Protein AF-A0A5Y8WL59-F1 (afdb_monomer_lite)

Structure (mmCIF, N/CA/C/O backbone):
data_AF-A0A5Y8WL59-F1
#
_entry.id   AF-A0A5Y8WL59-F1
#
loop_
_atom_site.group_PDB
_atom_site.id
_atom_site.type_symbol
_atom_site.label_atom_id
_atom_site.label_alt_id
_atom_site.label_comp_id
_atom_site.label_asym_id
_atom_site.label_entity_id
_atom_site.label_seq_id
_atom_site.pdbx_PDB_ins_code
_atom_site.Cartn_x
_atom_site.Cartn_y
_atom_site.Cartn_z
_atom_site.occupancy
_atom_site.B_iso_or_equiv
_atom_site.auth_seq_id
_atom_site.auth_comp_id
_atom_site.auth_asym_id
_atom_site.auth_atom_id
_atom_site.pdbx_PDB_model_num
ATOM 1 N N . MET A 1 1 ? 14.117 0.193 -5.764 1.00 60.09 1 MET A N 1
ATOM 2 C CA . MET A 1 1 ? 12.644 0.252 -5.640 1.00 60.09 1 MET A CA 1
ATOM 3 C C . MET A 1 1 ? 12.137 1.311 -6.606 1.00 60.09 1 MET A C 1
ATOM 5 O O . MET A 1 1 ? 12.710 2.393 -6.605 1.00 60.09 1 MET A O 1
ATOM 9 N N . SER A 1 2 ? 11.143 1.026 -7.450 1.00 77.75 2 SER A N 1
ATOM 10 C CA . SER A 1 2 ? 10.574 2.046 -8.347 1.00 77.75 2 SER A CA 1
ATOM 11 C C . SER A 1 2 ? 9.919 3.177 -7.552 1.00 77.75 2 SER A C 1
ATOM 13 O O . SER A 1 2 ? 9.280 2.927 -6.528 1.00 77.75 2 SER A O 1
ATOM 15 N N . ILE A 1 3 ? 10.034 4.409 -8.051 1.00 83.25 3 ILE A N 1
ATOM 16 C CA . ILE A 1 3 ? 9.394 5.606 -7.483 1.00 83.25 3 ILE A CA 1
ATOM 17 C C . ILE A 1 3 ? 7.879 5.399 -7.326 1.00 83.25 3 ILE A C 1
ATOM 19 O O . ILE A 1 3 ? 7.315 5.813 -6.314 1.00 83.25 3 ILE A O 1
ATOM 23 N N . TYR A 1 4 ? 7.237 4.689 -8.261 1.00 82.38 4 TYR A N 1
ATOM 24 C CA . TYR A 1 4 ? 5.802 4.385 -8.216 1.00 82.38 4 TYR A CA 1
ATOM 25 C C . TYR A 1 4 ? 5.429 3.463 -7.053 1.00 82.38 4 TYR A C 1
ATOM 27 O O . TYR A 1 4 ? 4.393 3.651 -6.423 1.00 82.38 4 TYR A O 1
ATOM 35 N N . PHE A 1 5 ? 6.293 2.498 -6.727 1.00 81.62 5 PHE A N 1
ATOM 36 C CA . PHE A 1 5 ? 6.078 1.604 -5.591 1.00 81.62 5 PHE A CA 1
ATOM 37 C C . PHE A 1 5 ? 6.167 2.364 -4.264 1.00 81.62 5 PHE A C 1
ATOM 39 O O . PHE A 1 5 ? 5.337 2.181 -3.377 1.00 81.62 5 PHE A O 1
ATOM 46 N N . VAL A 1 6 ? 7.159 3.248 -4.139 1.00 85.31 6 VAL A N 1
ATOM 47 C CA . VAL A 1 6 ? 7.340 4.073 -2.937 1.00 85.31 6 VAL A CA 1
ATOM 48 C C . VAL A 1 6 ? 6.164 5.036 -2.757 1.00 85.31 6 VAL A C 1
ATOM 50 O O . VAL A 1 6 ? 5.634 5.136 -1.653 1.00 85.31 6 VAL A O 1
ATOM 53 N N . HIS A 1 7 ? 5.699 5.675 -3.836 1.00 85.69 7 HIS A N 1
ATOM 54 C CA . HIS A 1 7 ? 4.512 6.537 -3.803 1.00 85.69 7 HIS A CA 1
ATOM 55 C C . HIS A 1 7 ? 3.259 5.769 -3.392 1.00 85.69 7 HIS A C 1
ATOM 57 O O . HIS A 1 7 ? 2.527 6.221 -2.516 1.00 85.69 7 HIS A O 1
ATOM 63 N N . PHE A 1 8 ? 3.038 4.584 -3.960 1.00 85.50 8 PHE A N 1
ATOM 64 C CA . PHE A 1 8 ? 1.911 3.741 -3.579 1.00 85.50 8 PHE A CA 1
ATOM 65 C C . PHE A 1 8 ? 1.924 3.419 -2.080 1.00 85.50 8 PHE A C 1
ATOM 67 O O . PHE A 1 8 ? 0.904 3.565 -1.410 1.00 85.50 8 PHE A O 1
ATOM 74 N N . LEU A 1 9 ? 3.083 3.050 -1.528 1.00 85.06 9 LEU A N 1
ATOM 75 C CA . LEU A 1 9 ? 3.200 2.701 -0.114 1.00 85.06 9 LEU A CA 1
ATOM 76 C C . LEU A 1 9 ? 2.980 3.921 0.793 1.00 85.06 9 LEU A C 1
ATOM 78 O O . LEU A 1 9 ? 2.229 3.837 1.760 1.00 85.06 9 LEU A O 1
ATOM 82 N N . ILE A 1 10 ? 3.566 5.070 0.449 1.00 86.88 10 ILE A N 1
ATOM 83 C CA . ILE A 1 10 ? 3.406 6.319 1.209 1.00 86.88 10 ILE A CA 1
ATOM 84 C C . ILE A 1 10 ? 1.975 6.860 1.124 1.00 86.88 10 ILE A C 1
ATOM 86 O O . ILE A 1 10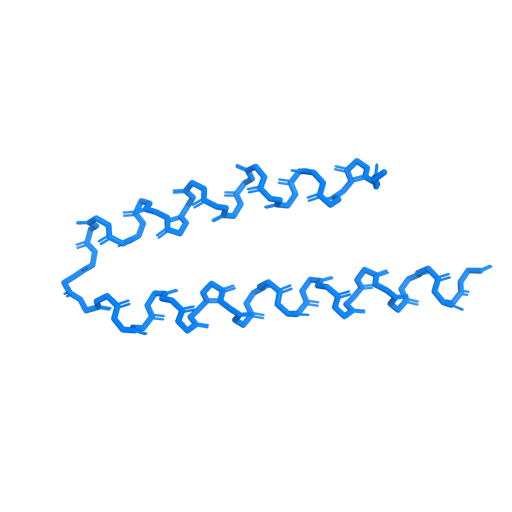 ? 1.522 7.488 2.071 1.00 86.88 10 ILE A O 1
ATOM 90 N N . SER A 1 11 ? 1.238 6.624 0.038 1.00 86.44 11 SER A N 1
ATOM 91 C CA . SER A 1 11 ? -0.142 7.105 -0.093 1.00 86.44 11 SER A CA 1
ATOM 92 C C . SER A 1 11 ? -1.170 6.141 0.492 1.00 86.44 11 SER A C 1
ATOM 94 O O . SER A 1 11 ? -2.061 6.572 1.219 1.00 86.44 11 SER A O 1
ATOM 96 N N . VAL A 1 12 ? -1.069 4.841 0.208 1.00 86.06 12 VAL A N 1
ATOM 97 C CA . VAL A 1 12 ? -2.095 3.856 0.592 1.00 86.06 12 VAL A CA 1
ATOM 98 C C . VAL A 1 12 ? -1.977 3.454 2.061 1.00 86.06 12 VAL A C 1
ATOM 100 O O .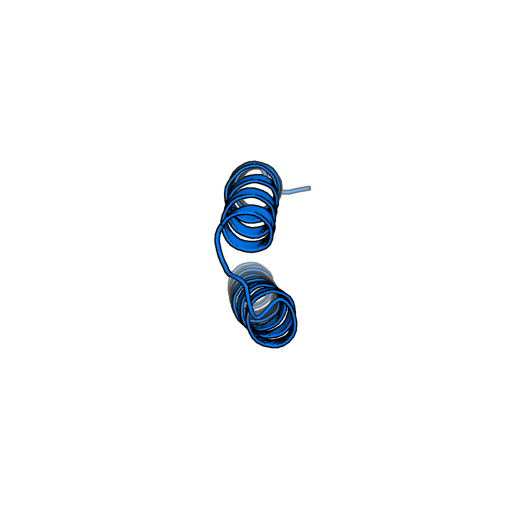 VAL A 1 12 ? -2.999 3.243 2.716 1.00 86.06 12 VAL A O 1
ATOM 103 N N . LEU A 1 13 ? -0.761 3.399 2.616 1.00 84.06 13 LEU A N 1
ATOM 104 C CA . LEU A 1 13 ? -0.553 3.005 4.010 1.00 84.06 13 LEU A CA 1
ATOM 105 C C . LEU A 1 13 ? -1.202 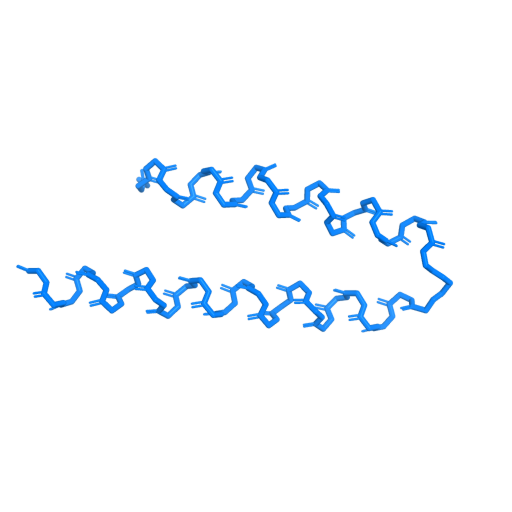4.001 4.995 1.00 84.06 13 LEU A C 1
ATOM 107 O O . LEU A 1 13 ? -2.026 3.561 5.798 1.00 84.06 13 LEU A O 1
ATOM 111 N N . PRO A 1 14 ? -0.971 5.328 4.918 1.00 86.75 14 PRO A N 1
ATOM 112 C CA . PRO A 1 14 ? -1.617 6.280 5.822 1.00 86.75 14 PRO A CA 1
ATOM 113 C C . PRO A 1 14 ? -3.129 6.332 5.629 1.00 86.75 14 PRO A C 1
ATOM 115 O O . PRO A 1 14 ? -3.861 6.449 6.606 1.00 86.75 14 PRO A O 1
ATOM 118 N N . LEU A 1 15 ? -3.609 6.189 4.390 1.00 85.88 15 LEU A N 1
ATOM 119 C CA . LEU A 1 15 ? -5.041 6.176 4.088 1.00 85.88 15 LEU A CA 1
ATOM 120 C C . LEU A 1 15 ? -5.731 4.966 4.721 1.00 85.88 15 LEU A C 1
ATOM 122 O O . LEU A 1 15 ? -6.798 5.100 5.313 1.00 85.88 15 LEU A O 1
ATOM 126 N N . SER A 1 16 ? -5.095 3.795 4.658 1.00 82.62 16 SER A N 1
ATOM 127 C CA . SER A 1 16 ? -5.607 2.580 5.294 1.00 82.62 16 SER A CA 1
ATOM 128 C C . SER A 1 16 ? -5.615 2.673 6.823 1.00 82.62 16 SER A C 1
ATOM 130 O O . SER A 1 16 ? -6.575 2.231 7.453 1.00 82.62 16 SER A O 1
ATOM 132 N N . ILE A 1 17 ? -4.606 3.321 7.417 1.00 83.56 17 ILE A N 1
ATOM 133 C CA . ILE A 1 17 ? -4.550 3.601 8.858 1.00 83.56 17 ILE A CA 1
ATOM 134 C C . ILE A 1 17 ? -5.649 4.595 9.248 1.00 83.56 17 ILE A C 1
ATOM 136 O O . ILE A 1 17 ? -6.379 4.348 10.203 1.00 83.56 17 ILE A O 1
ATOM 140 N N . LEU A 1 18 ? -5.824 5.678 8.488 1.00 87.50 18 LEU A N 1
ATOM 141 C CA . LEU A 1 18 ? -6.885 6.659 8.711 1.00 87.50 18 LEU A CA 1
ATOM 142 C C . LEU A 1 18 ? -8.267 5.992 8.664 1.00 87.50 18 LEU A C 1
ATOM 144 O O . LEU A 1 18 ? -9.072 6.171 9.578 1.00 87.50 18 LEU A O 1
ATOM 148 N N . MET A 1 19 ? -8.512 5.150 7.654 1.00 82.56 19 MET A N 1
ATOM 149 C CA . MET A 1 19 ? -9.737 4.354 7.561 1.00 82.56 19 MET A CA 1
ATOM 150 C C . MET A 1 19 ? -9.896 3.447 8.790 1.00 82.56 19 MET A C 1
ATOM 152 O O . MET A 1 19 ? -10.992 3.375 9.336 1.00 82.56 19 MET A O 1
ATOM 156 N N . ALA A 1 20 ? -8.815 2.805 9.257 1.00 80.88 20 ALA A N 1
ATOM 157 C CA . ALA A 1 20 ? -8.793 1.935 10.441 1.00 80.88 20 ALA A CA 1
ATOM 158 C C . ALA A 1 20 ? -9.137 2.636 11.759 1.00 80.88 20 ALA A C 1
ATOM 160 O O . ALA A 1 20 ? -9.637 1.981 12.677 1.00 80.88 20 ALA A O 1
ATOM 161 N N . PHE A 1 21 ? -8.878 3.939 11.856 1.00 81.38 21 PHE A N 1
ATOM 162 C CA . PHE A 1 21 ? -9.272 4.751 13.005 1.00 81.38 21 PHE A CA 1
ATOM 163 C C . PHE A 1 21 ? -10.736 5.19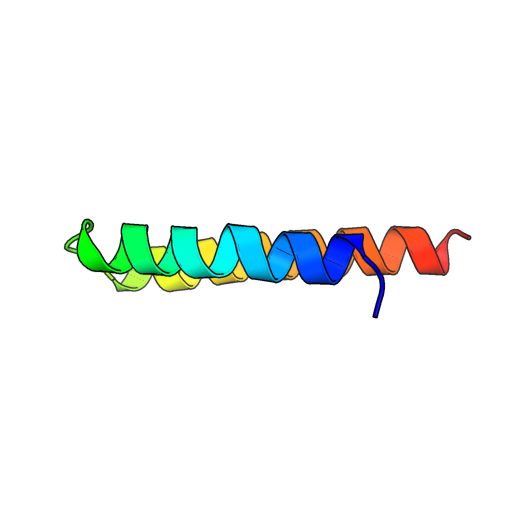6 12.942 1.00 81.38 21 PHE A C 1
ATOM 165 O O . PHE A 1 21 ? -11.380 5.294 13.984 1.00 81.38 21 PHE A O 1
ATOM 172 N N . ILE A 1 22 ? -11.261 5.459 11.743 1.00 83.88 22 ILE A N 1
ATOM 173 C CA . ILE A 1 22 ? -12.619 5.992 11.553 1.00 83.88 22 ILE A CA 1
ATOM 174 C C . ILE A 1 22 ? -13.665 4.870 11.521 1.00 83.88 22 ILE A C 1
ATOM 176 O O . ILE A 1 22 ? -14.748 5.008 12.088 1.00 83.88 22 ILE A O 1
ATOM 180 N N . ALA A 1 23 ? -13.372 3.757 10.850 1.00 80.50 23 ALA A N 1
ATOM 181 C CA . ALA A 1 23 ? -14.326 2.670 10.692 1.00 80.50 23 ALA A CA 1
ATOM 182 C C . ALA A 1 23 ? -14.288 1.702 11.886 1.00 80.50 23 ALA A C 1
ATOM 184 O O . ALA A 1 23 ? -13.246 1.173 12.269 1.00 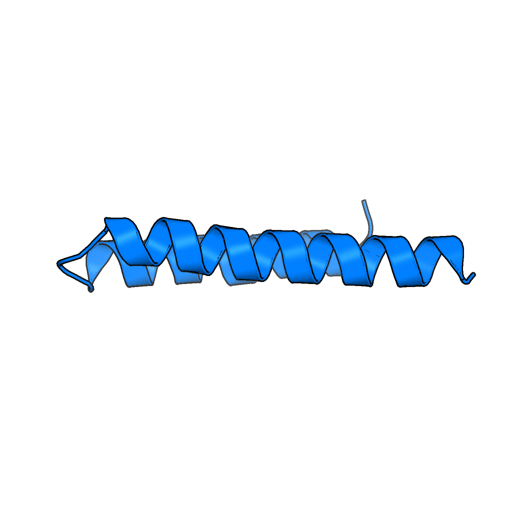80.50 23 ALA A O 1
ATOM 185 N N . SER A 1 24 ? -15.474 1.436 12.442 1.00 73.31 24 SER A N 1
ATOM 186 C CA . SER A 1 24 ? -15.675 0.524 13.577 1.00 73.31 24 SER A CA 1
ATOM 187 C C . SER A 1 24 ? -15.298 -0.928 13.236 1.00 73.31 24 SER A C 1
ATOM 189 O O . SER A 1 24 ? -14.815 -1.676 14.086 1.00 73.31 24 SER A O 1
ATOM 191 N N . ASP A 1 25 ? -15.438 -1.312 11.963 1.00 77.06 25 ASP A N 1
ATOM 192 C CA . ASP A 1 25 ? -15.264 -2.687 11.498 1.00 77.06 25 ASP A CA 1
ATOM 193 C C . ASP A 1 25 ? -13.887 -2.916 10.845 1.00 77.06 25 ASP A C 1
ATOM 195 O O . ASP A 1 25 ? -13.708 -2.968 9.621 1.00 77.06 25 ASP A O 1
ATOM 199 N N . LYS A 1 26 ? -12.867 -3.042 11.703 1.00 72.31 26 LYS A N 1
ATOM 200 C CA . LYS A 1 26 ? -11.446 -3.156 11.316 1.00 72.31 26 LYS A CA 1
ATOM 201 C C . LYS A 1 26 ? -11.138 -4.347 10.400 1.00 72.31 26 LYS A C 1
ATOM 203 O O . LYS A 1 26 ? -10.156 -4.319 9.655 1.00 72.31 26 LYS A O 1
ATOM 208 N N . LYS A 1 27 ? -11.983 -5.386 10.420 1.00 78.00 27 LYS A N 1
ATOM 209 C CA . LYS A 1 27 ? -11.817 -6.612 9.623 1.00 78.00 27 LYS A CA 1
ATOM 210 C C . LYS A 1 27 ? -11.887 -6.340 8.118 1.00 78.00 27 LYS A C 1
ATOM 212 O O . LYS A 1 27 ? -11.170 -6.980 7.345 1.00 78.00 27 LYS A O 1
ATOM 217 N N . TYR A 1 28 ? -12.717 -5.387 7.697 1.00 79.00 28 TYR A N 1
ATOM 218 C CA . TYR A 1 28 ? -12.878 -5.048 6.281 1.00 79.00 28 TYR A CA 1
ATOM 219 C C . TYR A 1 28 ? -11.758 -4.151 5.760 1.00 79.00 28 TYR A C 1
ATOM 221 O O . TYR A 1 28 ? -11.402 -4.237 4.592 1.00 79.00 28 TYR A O 1
ATOM 229 N N . ILE A 1 29 ? -11.139 -3.357 6.629 1.00 82.88 29 ILE A N 1
ATOM 230 C CA . ILE A 1 29 ? -10.087 -2.408 6.247 1.00 82.88 29 ILE A CA 1
ATOM 231 C C . ILE A 1 29 ? -8.803 -3.144 5.890 1.00 82.88 29 ILE A C 1
ATOM 233 O O . ILE A 1 29 ? -8.196 -2.849 4.864 1.00 82.88 29 ILE A O 1
ATOM 237 N N . PHE A 1 30 ? -8.436 -4.161 6.675 1.00 80.62 30 PHE A N 1
ATOM 238 C CA . PHE A 1 30 ? -7.291 -5.008 6.348 1.00 80.62 30 PHE A CA 1
ATOM 239 C C . PHE A 1 30 ? -7.512 -5.773 5.037 1.00 80.62 30 PHE A C 1
ATOM 241 O O . PHE A 1 30 ? -6.616 -5.822 4.199 1.00 80.62 30 PHE A O 1
ATOM 248 N N . LYS A 1 31 ? -8.722 -6.313 4.815 1.00 84.94 31 LYS A N 1
ATOM 249 C CA . LYS A 1 31 ? -9.080 -6.948 3.536 1.00 84.94 31 LYS A CA 1
ATOM 250 C C . LYS A 1 31 ? -8.987 -5.969 2.366 1.00 84.94 31 LYS A C 1
ATOM 252 O O . LYS A 1 31 ? -8.380 -6.313 1.359 1.00 84.94 31 LYS A O 1
ATOM 257 N N . SER A 1 32 ? -9.540 -4.764 2.499 1.00 84.62 32 SER A N 1
ATOM 258 C CA . SER A 1 32 ? -9.474 -3.735 1.456 1.00 84.62 32 SER A CA 1
ATOM 259 C C . SER A 1 32 ? -8.039 -3.307 1.163 1.00 84.62 32 SER A C 1
ATOM 261 O O . SER A 1 32 ? -7.653 -3.256 -0.002 1.00 84.62 32 SER A O 1
ATOM 263 N N . PHE A 1 33 ? -7.223 -3.069 2.195 1.00 86.94 33 PHE A N 1
ATOM 264 C CA . PHE A 1 33 ? -5.802 -2.767 2.023 1.00 86.94 33 PHE A CA 1
ATOM 265 C C . PHE A 1 33 ? -5.083 -3.890 1.277 1.00 86.94 33 PHE A C 1
ATOM 267 O O . PHE A 1 33 ? -4.372 -3.630 0.313 1.00 86.94 33 PHE A O 1
ATOM 274 N N . LEU A 1 34 ? -5.312 -5.139 1.684 1.00 87.44 34 LEU A N 1
ATOM 275 C CA . LEU A 1 34 ? -4.680 -6.305 1.082 1.00 87.44 34 LEU A CA 1
ATOM 276 C C . LEU A 1 34 ? -5.082 -6.465 -0.392 1.00 87.44 34 LEU A C 1
ATOM 278 O O . LEU A 1 34 ? -4.218 -6.701 -1.229 1.00 87.44 34 LEU A O 1
ATOM 282 N N . VAL A 1 35 ? -6.354 -6.253 -0.741 1.00 90.31 35 VAL A N 1
ATOM 283 C CA . VAL A 1 35 ? -6.820 -6.278 -2.140 1.00 90.31 35 VAL A CA 1
ATOM 284 C C . VAL A 1 35 ? -6.146 -5.187 -2.974 1.00 90.31 35 VAL A C 1
ATOM 286 O O . VAL A 1 35 ? -5.630 -5.478 -4.053 1.00 90.31 35 VAL A O 1
ATOM 289 N N . VAL A 1 36 ? -6.102 -3.948 -2.474 1.00 88.06 36 VAL A N 1
ATOM 290 C CA . VAL A 1 36 ? -5.461 -2.822 -3.177 1.00 88.06 36 VAL A CA 1
ATOM 291 C C . VAL A 1 36 ? -3.954 -3.058 -3.323 1.00 88.06 36 VAL A C 1
ATOM 293 O O . VAL A 1 36 ? -3.394 -2.826 -4.393 1.00 88.06 36 VAL A O 1
ATOM 296 N N . PHE A 1 37 ? -3.306 -3.583 -2.281 1.00 88.31 37 PHE A N 1
ATOM 297 C CA . PHE A 1 37 ? -1.886 -3.922 -2.277 1.00 88.31 37 PHE A CA 1
ATOM 298 C C . PHE A 1 37 ? -1.550 -5.024 -3.285 1.00 88.31 37 PHE A C 1
ATOM 300 O O . PHE A 1 37 ? -0.647 -4.836 -4.099 1.00 88.31 37 PHE A O 1
ATOM 307 N N . LEU A 1 38 ? -2.281 -6.145 -3.286 1.00 90.56 38 LEU A N 1
ATOM 308 C CA . LEU A 1 38 ? -2.043 -7.217 -4.256 1.00 90.56 38 LEU A CA 1
ATOM 309 C C . LEU A 1 38 ? -2.345 -6.767 -5.687 1.00 90.56 38 LEU A C 1
ATOM 311 O O . LEU A 1 38 ? -1.570 -7.088 -6.583 1.00 90.56 38 LEU A O 1
ATOM 315 N N . GLY A 1 39 ? -3.421 -6.008 -5.910 1.00 89.69 39 GLY A N 1
ATOM 316 C CA . GLY A 1 39 ? -3.755 -5.481 -7.235 1.00 89.69 39 GLY A CA 1
ATOM 317 C C . GLY A 1 39 ? -2.643 -4.595 -7.800 1.00 89.69 39 GLY A C 1
ATOM 318 O O . GLY A 1 39 ? -2.215 -4.787 -8.939 1.00 89.69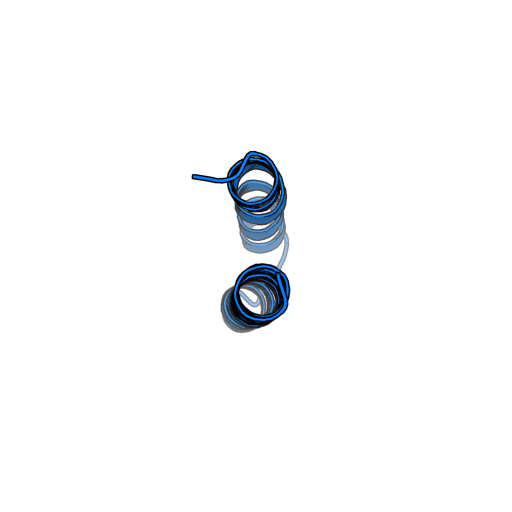 39 GLY A O 1
ATOM 319 N N . PHE A 1 40 ? -2.111 -3.684 -6.982 1.00 87.38 40 PHE A N 1
ATOM 320 C CA . PHE A 1 40 ? -0.955 -2.877 -7.363 1.00 87.38 40 PHE A CA 1
ATOM 321 C C . PHE A 1 40 ? 0.289 -3.733 -7.599 1.00 87.38 40 PHE A C 1
ATOM 323 O O . PHE A 1 40 ? 0.986 -3.517 -8.583 1.00 87.38 40 PHE A O 1
ATOM 330 N N . LEU A 1 41 ? 0.559 -4.719 -6.741 1.00 87.06 41 LEU A N 1
ATOM 331 C CA . LEU A 1 41 ? 1.729 -5.585 -6.864 1.00 87.06 41 LEU A CA 1
ATOM 332 C C . LEU A 1 41 ? 1.706 -6.385 -8.175 1.00 87.06 41 LEU A C 1
ATOM 334 O O . LEU A 1 41 ? 2.707 -6.417 -8.888 1.00 87.06 41 LEU A O 1
ATOM 338 N N . PHE A 1 42 ? 0.558 -6.969 -8.528 1.00 89.00 42 PHE A N 1
ATOM 339 C CA . PHE A 1 42 ? 0.379 -7.676 -9.796 1.00 89.00 42 PHE A CA 1
ATOM 340 C C . PHE A 1 42 ? 0.507 -6.742 -10.998 1.00 89.00 42 PHE A C 1
ATOM 342 O O . PHE A 1 42 ? 1.235 -7.071 -11.930 1.00 89.00 42 PHE A O 1
ATOM 349 N N . GLY A 1 43 ? -0.147 -5.576 -10.977 1.00 85.56 43 GLY A N 1
ATOM 350 C CA . GLY A 1 43 ? -0.039 -4.599 -12.064 1.00 85.56 43 GLY A CA 1
ATOM 351 C C . GLY A 1 43 ? 1.387 -4.071 -12.236 1.00 85.56 43 GLY A C 1
ATOM 352 O O . GLY A 1 43 ? 1.885 -3.963 -13.355 1.00 85.56 43 GLY A O 1
ATOM 353 N N . TYR A 1 44 ? 2.073 -3.820 -11.123 1.00 84.31 44 TYR A N 1
ATOM 354 C CA . TYR A 1 44 ? 3.470 -3.419 -11.096 1.00 84.31 44 TYR A CA 1
ATOM 355 C C . TYR A 1 44 ? 4.354 -4.500 -11.725 1.00 84.31 44 TYR A C 1
ATOM 357 O O . TYR A 1 44 ? 5.037 -4.221 -12.703 1.00 84.31 44 TYR A O 1
ATOM 365 N N . PHE A 1 45 ? 4.308 -5.748 -11.249 1.00 83.94 45 PHE A N 1
ATOM 366 C CA . PHE A 1 45 ? 5.120 -6.821 -11.835 1.00 83.94 45 PHE A CA 1
ATOM 367 C C . PHE A 1 45 ? 4.769 -7.113 -13.297 1.00 83.94 45 PHE A C 1
ATOM 369 O O . PHE A 1 45 ? 5.678 -7.345 -14.086 1.00 83.94 45 PHE A O 1
ATOM 376 N N . ALA A 1 46 ? 3.493 -7.050 -13.685 1.00 84.69 46 ALA A N 1
ATOM 377 C CA . ALA A 1 46 ? 3.080 -7.231 -15.074 1.00 84.69 46 ALA A CA 1
ATOM 378 C C . ALA A 1 46 ? 3.707 -6.181 -16.004 1.00 84.69 46 ALA A C 1
ATOM 380 O O . ALA A 1 46 ? 4.168 -6.534 -17.085 1.00 84.69 46 ALA A O 1
ATOM 381 N N . PHE A 1 47 ? 3.795 -4.919 -15.569 1.00 78.44 47 PHE A N 1
ATOM 382 C CA . PHE A 1 47 ? 4.470 -3.863 -16.328 1.00 78.44 47 PHE A CA 1
ATOM 383 C C . PHE A 1 47 ? 5.967 -4.146 -16.525 1.00 78.44 47 PHE A C 1
ATOM 385 O O . PHE A 1 47 ? 6.491 -3.911 -17.606 1.00 78.44 47 PHE A O 1
ATOM 392 N N . PHE A 1 48 ? 6.652 -4.676 -15.506 1.00 72.06 48 PHE A N 1
ATOM 393 C CA . PHE A 1 48 ? 8.083 -5.001 -15.590 1.00 72.06 48 PHE A CA 1
ATOM 394 C C . PHE A 1 48 ? 8.386 -6.313 -16.321 1.00 72.06 48 PHE A C 1
ATOM 396 O O . PHE A 1 48 ? 9.480 -6.454 -16.844 1.00 72.06 48 PHE A O 1
ATOM 403 N N . ILE A 1 49 ? 7.459 -7.274 -16.337 1.00 71.50 49 ILE A N 1
ATOM 404 C CA . ILE A 1 49 ? 7.597 -8.527 -17.101 1.00 71.50 49 ILE A CA 1
ATOM 405 C C . ILE A 1 49 ? 7.295 -8.298 -18.590 1.00 71.50 49 ILE A C 1
ATOM 407 O O . ILE A 1 49 ? 7.839 -8.994 -19.440 1.00 71.50 49 ILE A O 1
ATOM 411 N N . ALA A 1 50 ? 6.411 -7.347 -18.905 1.00 67.38 50 ALA A N 1
ATOM 412 C CA . ALA A 1 50 ? 6.073 -6.976 -20.277 1.00 67.38 50 ALA A CA 1
ATOM 413 C C . ALA A 1 50 ? 7.081 -6.009 -20.933 1.00 67.38 50 ALA A C 1
ATOM 415 O O . ALA A 1 50 ? 6.962 -5.759 -22.132 1.00 67.38 50 ALA A O 1
ATOM 416 N N . ALA A 1 51 ? 8.017 -5.451 -20.158 1.00 54.06 51 ALA A N 1
ATOM 417 C CA . ALA A 1 51 ? 9.081 -4.553 -20.611 1.00 54.06 51 ALA A CA 1
ATOM 418 C C . ALA A 1 51 ? 10.372 -5.326 -20.908 1.00 54.06 51 ALA A C 1
ATOM 420 O O . ALA A 1 51 ? 11.071 -4.927 -21.866 1.00 54.06 51 ALA A O 1
#

Sequence (51 aa):
MSIYFVHFLISVLPLSILMAFIASDKKYIFKSFLVVFLGFLFGYFAFFIAA

Foldseek 3Di:
DDPVVVVCCVPLVVVLVVCCVVDPCNVVSVVVSVVVVVVCVVVVVVVVVVD

Organism: Campylobacter jejuni (NCBI:txid197)

Secondary structure (DSSP, 8-state):
--HHHHHHHHHHHHHHHHHHHH-S-HHHHHHHHHHHHHHHHHHHHHHHH--

pLDDT: mean 82.06, std 7.15, range [54.06, 90.56]

Radius of gyration: 12.76 Å; chains: 1; bounding box: 28×16×34 Å